Protein AF-A0A2W7MUP0-F1 (afdb_monomer)

Mean predicted aligned error: 9.1 Å

Sequence (74 aa):
MTDHHPLAGNARARPSLKDCQNDAVQLAGCLEALDLMGSEMNPAYGNAIASVTVVALDLANKLANSLDRVEGAA

Nearest PDB structures (foldseek):
  6gy8-assembly1_A  TM=9.335E-01  e=9.665E+00  Xenorhabdus nematophila ATCC 19061
  4zws-assembly1_E  TM=4.220E-01  e=9.057E+00  Tequatrovirus T4

Solvent-accessible surface area (backbone atoms only — not comparable to full-atom values): 4392 Å² total; per-residue (Å²): 136,84,82,79,73,78,74,82,72,84,72,76,76,76,62,49,73,67,56,41,51,54,38,51,54,52,32,49,54,36,51,54,52,44,51,54,52,58,71,66,72,48,76,86,40,55,66,55,47,54,52,44,50,54,51,33,53,50,36,50,53,51,32,52,58,38,49,54,60,49,54,78,72,108

Secondary structure (DSSP, 8-state):
----PPP-----PPPPHHHHHHHHHHHHHHHHHHHHHHHTT-GGGHHHHHHHHHHHHHHHHHHHHHHHHHHTT-

Structure (mmCIF, N/CA/C/O backbone):
data_AF-A0A2W7MUP0-F1
#
_entry.id   AF-A0A2W7MUP0-F1
#
loop_
_atom_site.group_PDB
_atom_site.id
_atom_site.type_symbol
_atom_site.label_atom_id
_atom_site.label_alt_id
_atom_site.label_comp_id
_atom_site.label_asym_id
_atom_site.label_entity_id
_atom_site.label_seq_id
_atom_site.pdbx_PDB_ins_code
_atom_site.Cartn_x
_atom_site.Cartn_y
_atom_site.Cartn_z
_atom_site.occupancy
_atom_site.B_iso_or_equiv
_atom_site.auth_seq_id
_atom_site.auth_comp_id
_atom_site.auth_asym_id
_atom_site.auth_atom_id
_atom_site.pdbx_PDB_model_num
ATOM 1 N N . MET A 1 1 ? 3.389 20.885 50.011 1.00 37.53 1 MET A N 1
ATOM 2 C CA . MET A 1 1 ? 3.267 19.575 49.344 1.00 37.53 1 MET A CA 1
ATOM 3 C C . MET A 1 1 ? 2.848 19.865 47.923 1.00 37.53 1 MET A C 1
ATOM 5 O O . MET A 1 1 ? 1.758 20.372 47.724 1.00 37.53 1 MET A O 1
ATOM 9 N N . THR A 1 2 ? 3.762 19.717 46.972 1.00 43.09 2 THR A N 1
ATOM 10 C CA . THR A 1 2 ? 3.457 19.826 45.545 1.00 43.09 2 THR A CA 1
ATOM 11 C C . THR A 1 2 ? 2.906 18.484 45.096 1.00 43.09 2 THR A C 1
ATOM 13 O O . THR A 1 2 ? 3.637 17.494 45.096 1.00 43.09 2 THR A O 1
ATOM 16 N N . ASP A 1 3 ? 1.617 18.446 44.774 1.00 45.50 3 ASP A N 1
ATOM 17 C CA . ASP A 1 3 ? 0.963 17.281 44.192 1.00 45.50 3 ASP A CA 1
ATOM 18 C C . ASP A 1 3 ? 1.607 16.963 42.840 1.00 45.50 3 ASP A C 1
ATOM 20 O O . ASP A 1 3 ? 1.376 17.630 41.829 1.00 45.50 3 ASP A O 1
ATOM 24 N N . HIS A 1 4 ? 2.466 15.946 42.834 1.00 47.50 4 HIS A N 1
ATOM 25 C CA . HIS A 1 4 ? 2.993 15.348 41.620 1.00 47.50 4 HIS A CA 1
ATOM 26 C C . HIS A 1 4 ? 1.845 14.641 40.893 1.00 47.50 4 HIS A C 1
ATOM 28 O O . HIS A 1 4 ? 1.579 13.466 41.128 1.00 47.50 4 HIS A O 1
ATOM 34 N N . HIS A 1 5 ? 1.166 15.360 39.998 1.00 50.75 5 HIS A N 1
ATOM 35 C CA . HIS A 1 5 ? 0.394 14.747 38.921 1.00 50.75 5 HIS A CA 1
ATOM 36 C C . HIS A 1 5 ? 1.365 13.891 38.092 1.00 50.75 5 HIS A C 1
ATOM 38 O O . HIS A 1 5 ? 2.297 14.452 37.504 1.00 50.75 5 HIS A O 1
ATOM 44 N N . PRO A 1 6 ? 1.211 12.558 38.025 1.00 51.59 6 PRO A N 1
ATOM 45 C CA . PRO A 1 6 ? 1.997 11.782 37.089 1.00 51.59 6 PRO A CA 1
ATOM 46 C C . PRO A 1 6 ? 1.541 12.176 35.682 1.00 51.59 6 PRO A C 1
ATOM 48 O O . PRO A 1 6 ? 0.381 11.997 35.312 1.00 51.59 6 PRO A O 1
ATOM 51 N N . LEU A 1 7 ? 2.463 12.768 34.920 1.00 51.06 7 LEU A N 1
ATOM 52 C CA . LEU A 1 7 ? 2.321 12.993 33.487 1.00 51.06 7 LEU A CA 1
ATOM 53 C C . LEU A 1 7 ? 1.845 11.683 32.857 1.00 51.06 7 LEU A C 1
ATOM 55 O O . LEU A 1 7 ? 2.524 10.662 32.977 1.00 51.06 7 LEU A O 1
ATOM 59 N N . ALA A 1 8 ? 0.667 11.717 32.236 1.00 52.97 8 ALA A N 1
ATOM 60 C CA . ALA A 1 8 ? 0.107 10.610 31.480 1.00 52.97 8 ALA A CA 1
ATOM 61 C C . ALA A 1 8 ? 1.157 10.119 30.474 1.00 52.97 8 ALA A C 1
ATOM 63 O O . ALA A 1 8 ? 1.423 10.763 29.460 1.00 52.97 8 ALA A O 1
ATOM 64 N N . GLY A 1 9 ? 1.816 9.008 30.802 1.00 42.25 9 GLY A N 1
ATOM 65 C CA . GLY A 1 9 ? 2.837 8.413 29.960 1.00 42.25 9 GLY A CA 1
ATOM 66 C C . GLY A 1 9 ? 2.215 7.999 28.635 1.00 42.25 9 GLY A C 1
ATOM 67 O O . GLY A 1 9 ? 1.278 7.213 28.642 1.00 42.25 9 GLY A O 1
ATOM 68 N N . ASN A 1 10 ? 2.723 8.566 27.536 1.00 48.84 10 ASN A N 1
ATOM 69 C CA . ASN A 1 10 ? 2.597 8.176 26.124 1.00 48.84 10 ASN A CA 1
ATOM 70 C C . ASN A 1 10 ? 1.665 6.989 25.795 1.00 48.84 10 ASN A C 1
ATOM 72 O O . ASN A 1 10 ? 2.091 6.005 25.183 1.00 48.84 10 ASN A O 1
ATOM 76 N N . ALA A 1 11 ? 0.375 7.086 26.108 1.00 53.69 11 ALA A N 1
ATOM 77 C CA . ALA A 1 11 ? -0.615 6.209 25.515 1.00 53.69 11 ALA A CA 1
ATOM 78 C C . ALA A 1 11 ? -0.704 6.637 24.050 1.00 53.69 11 ALA A C 1
ATOM 80 O O . ALA A 1 11 ? -1.292 7.674 23.745 1.00 53.69 11 ALA A O 1
ATOM 81 N N . ARG A 1 12 ? -0.036 5.903 23.145 1.00 61.84 12 ARG A N 1
ATOM 82 C CA . ARG A 1 12 ? -0.132 6.140 21.697 1.00 61.84 12 ARG A CA 1
ATOM 83 C C . ARG A 1 12 ? -1.610 6.269 21.357 1.00 61.84 12 ARG A C 1
ATOM 85 O O . ARG A 1 12 ? -2.324 5.269 21.465 1.00 61.84 12 ARG A O 1
ATOM 92 N N . ALA A 1 13 ? -2.034 7.472 20.965 1.00 66.19 13 ALA A N 1
ATOM 93 C CA . ALA A 1 13 ? -3.423 7.752 20.640 1.00 66.19 13 ALA A CA 1
ATOM 94 C C . ALA A 1 13 ? -3.955 6.657 19.710 1.00 66.19 13 ALA A C 1
ATOM 96 O O . ALA A 1 13 ? -3.254 6.179 18.806 1.00 66.19 13 ALA A O 1
ATOM 97 N N . ARG A 1 14 ? -5.159 6.180 20.015 1.00 72.44 14 ARG A N 1
ATOM 98 C CA . ARG A 1 14 ? -5.815 5.166 19.203 1.00 72.44 14 ARG A CA 1
ATOM 99 C C . ARG A 1 14 ? -6.090 5.785 17.827 1.00 72.44 14 ARG A C 1
ATOM 101 O O . ARG A 1 14 ? -6.618 6.897 17.798 1.00 72.44 14 ARG A O 1
ATOM 108 N N . PRO A 1 15 ? -5.711 5.128 16.719 1.00 81.56 15 PRO A N 1
ATOM 109 C CA . PRO A 1 15 ? -6.029 5.648 15.397 1.00 81.56 15 PRO A CA 1
ATOM 110 C C . PRO A 1 15 ? -7.547 5.742 15.248 1.00 81.56 15 PRO A C 1
ATOM 112 O O . PRO A 1 15 ? -8.278 4.870 15.724 1.00 81.56 15 PRO A O 1
ATOM 115 N N . SER A 1 16 ? -8.030 6.818 14.633 1.00 87.62 16 SER A N 1
ATOM 116 C CA . SER A 1 16 ? -9.452 6.943 14.333 1.00 87.62 16 SER A CA 1
ATOM 117 C C . SER A 1 16 ? -9.802 6.155 13.067 1.00 87.62 16 SER A C 1
ATOM 119 O O . SER A 1 16 ? -8.951 5.914 12.208 1.00 87.62 16 SER A O 1
ATOM 121 N N . LEU A 1 17 ? -11.080 5.797 12.899 1.00 89.94 17 LEU A N 1
ATOM 122 C CA . LEU A 1 17 ? -11.571 5.233 11.633 1.00 89.94 17 LEU A CA 1
ATOM 123 C C . LEU A 1 17 ? -11.297 6.170 10.447 1.00 89.94 17 LEU A C 1
ATOM 125 O O . LEU A 1 17 ? -11.006 5.702 9.351 1.00 89.94 17 LEU A O 1
ATOM 129 N N . LYS A 1 18 ? -11.336 7.489 10.676 1.00 92.00 18 LYS A N 1
ATOM 130 C CA . LYS A 1 18 ? -11.020 8.496 9.659 1.00 92.00 18 LYS A CA 1
ATOM 131 C C . LYS A 1 18 ? -9.550 8.437 9.233 1.00 92.00 18 LYS A C 1
ATOM 133 O O . LYS A 1 18 ? -9.263 8.565 8.047 1.00 92.00 18 LYS A O 1
ATOM 138 N N . ASP A 1 19 ? -8.629 8.204 10.167 1.00 90.44 19 ASP A N 1
ATOM 139 C CA . ASP A 1 19 ? -7.207 8.032 9.840 1.00 90.44 19 ASP A CA 1
ATOM 140 C C . ASP A 1 19 ? -6.990 6.766 9.001 1.00 90.44 19 ASP A C 1
ATOM 142 O O . ASP A 1 19 ? -6.285 6.811 7.997 1.00 90.44 19 ASP A O 1
ATOM 146 N N . CYS A 1 20 ? -7.679 5.670 9.343 1.00 93.06 20 CYS A N 1
ATOM 147 C CA . CYS A 1 20 ? -7.649 4.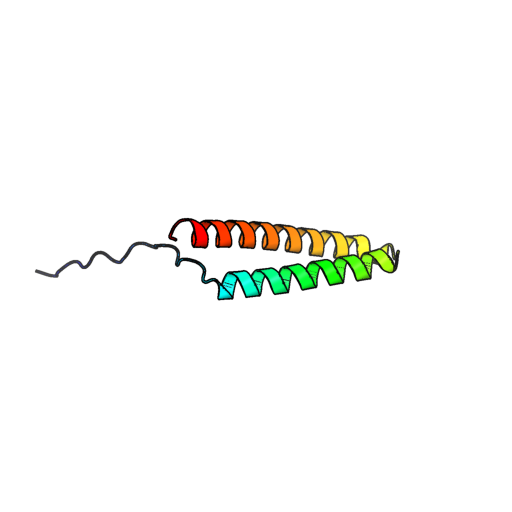433 8.557 1.00 93.06 20 CYS A CA 1
ATOM 148 C C . CYS A 1 20 ? -8.196 4.652 7.135 1.00 93.06 20 CYS A C 1
ATOM 150 O O . CYS A 1 20 ? -7.612 4.188 6.160 1.00 93.06 20 CYS A O 1
ATOM 152 N N . GLN A 1 21 ? -9.293 5.403 6.992 1.00 94.88 21 GLN A N 1
ATOM 153 C CA . GLN A 1 21 ? -9.847 5.762 5.682 1.00 94.88 21 GLN A CA 1
ATOM 154 C C . GLN A 1 21 ? -8.862 6.596 4.852 1.00 94.88 21 GLN A C 1
ATOM 156 O O . GLN A 1 21 ? -8.692 6.333 3.664 1.00 94.88 21 GLN A O 1
ATOM 161 N N . ASN A 1 22 ? -8.177 7.563 5.467 1.00 96.12 22 ASN A N 1
ATOM 162 C CA . ASN A 1 22 ? -7.164 8.367 4.782 1.00 96.12 22 ASN A CA 1
ATOM 163 C C . ASN A 1 22 ? -5.964 7.526 4.320 1.00 96.12 22 ASN A C 1
ATOM 165 O O . ASN A 1 22 ? -5.453 7.748 3.223 1.00 96.12 22 ASN A O 1
ATOM 169 N N . ASP A 1 23 ? -5.509 6.575 5.139 1.00 95.69 23 ASP A N 1
ATOM 170 C CA . ASP A 1 23 ? -4.428 5.653 4.770 1.00 95.69 23 ASP A CA 1
ATOM 171 C C . ASP A 1 23 ? -4.860 4.726 3.618 1.00 95.69 23 ASP A C 1
ATOM 173 O O . ASP A 1 23 ? -4.095 4.517 2.677 1.00 95.69 23 ASP A O 1
ATOM 177 N N . ALA A 1 24 ? -6.108 4.242 3.625 1.00 97.25 24 ALA A N 1
ATOM 178 C CA . ALA A 1 24 ? -6.666 3.433 2.538 1.00 97.25 24 ALA A CA 1
ATOM 179 C C . ALA A 1 24 ? -6.758 4.201 1.207 1.00 97.25 24 ALA A C 1
ATOM 181 O O . ALA A 1 24 ? -6.414 3.656 0.160 1.00 97.25 24 ALA A O 1
ATOM 182 N N . VAL A 1 25 ? -7.174 5.473 1.238 1.00 98.12 25 VAL A N 1
ATOM 183 C CA . VAL A 1 25 ? -7.223 6.332 0.040 1.00 98.12 25 VAL A CA 1
ATOM 184 C C . VAL A 1 25 ? -5.822 6.577 -0.523 1.00 98.12 25 VAL A C 1
ATOM 186 O O . VAL A 1 25 ? -5.627 6.509 -1.734 1.00 98.12 25 VAL A O 1
ATOM 189 N N . GLN A 1 26 ? -4.828 6.818 0.336 1.00 97.94 26 GLN A N 1
ATOM 190 C CA . GLN A 1 26 ? -3.438 6.975 -0.106 1.00 97.94 26 GLN A CA 1
ATOM 191 C C . GLN A 1 26 ? -2.885 5.684 -0.716 1.00 97.94 26 GLN A C 1
ATOM 193 O O . GLN A 1 26 ? -2.253 5.733 -1.770 1.00 97.94 26 GLN A O 1
ATOM 198 N N . LEU A 1 27 ? -3.164 4.533 -0.096 1.00 98.19 27 LEU A N 1
ATOM 199 C CA . LEU A 1 27 ? -2.779 3.231 -0.636 1.00 98.19 27 LEU A CA 1
ATOM 200 C C . LEU A 1 27 ? -3.389 2.999 -2.024 1.00 98.19 27 LEU A C 1
ATOM 202 O O . LEU A 1 27 ? -2.674 2.581 -2.931 1.00 98.19 27 LEU A O 1
ATOM 206 N N . ALA A 1 28 ? -4.674 3.315 -2.211 1.00 98.31 28 ALA A N 1
ATOM 207 C CA . ALA A 1 28 ? -5.333 3.209 -3.511 1.00 98.31 28 ALA A CA 1
ATOM 208 C C . ALA A 1 28 ? -4.629 4.063 -4.579 1.00 98.31 28 ALA A C 1
ATOM 210 O O . ALA A 1 28 ? -4.316 3.551 -5.651 1.00 98.31 28 ALA A O 1
ATOM 211 N N . GLY A 1 29 ? -4.271 5.311 -4.258 1.00 98.31 29 GLY A N 1
ATOM 212 C CA . GLY A 1 29 ? -3.513 6.170 -5.174 1.00 98.31 29 GLY A CA 1
ATOM 213 C C . GLY A 1 29 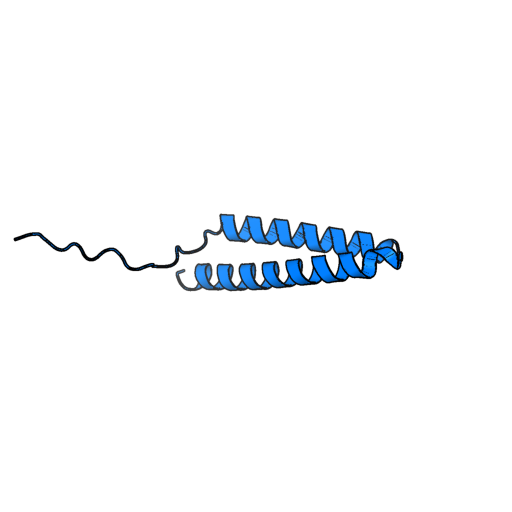? -2.130 5.612 -5.538 1.00 98.31 29 GLY A C 1
ATOM 214 O O . GLY A 1 29 ? -1.698 5.724 -6.685 1.00 98.31 29 GLY A O 1
ATOM 215 N N . CYS A 1 30 ? -1.435 4.954 -4.602 1.00 98.25 30 CYS A N 1
ATOM 216 C CA . CYS A 1 30 ? -0.184 4.256 -4.918 1.00 98.25 30 CYS A CA 1
ATOM 217 C C . CYS A 1 30 ? -0.406 3.083 -5.883 1.00 98.25 30 CYS A C 1
ATOM 219 O O . CYS A 1 30 ? 0.399 2.891 -6.792 1.00 98.25 30 CYS A O 1
ATOM 221 N N . LEU A 1 31 ? -1.481 2.308 -5.705 1.00 98.19 31 LEU A N 1
ATOM 222 C CA . LEU A 1 31 ? -1.809 1.185 -6.588 1.00 98.19 31 LEU A CA 1
ATOM 223 C C . LEU A 1 31 ? -2.173 1.659 -8.001 1.00 98.19 31 LEU A C 1
ATOM 225 O O . LEU A 1 31 ? -1.691 1.076 -8.966 1.00 98.19 31 LEU A O 1
ATOM 229 N N . GLU A 1 32 ? -2.938 2.744 -8.127 1.00 98.19 32 GLU A N 1
ATOM 230 C CA . GLU A 1 32 ? -3.239 3.374 -9.423 1.00 98.19 32 GLU A CA 1
ATOM 231 C C . GLU A 1 32 ? -1.965 3.860 -10.127 1.00 98.19 32 GLU A C 1
ATOM 233 O O . GLU A 1 32 ? -1.789 3.641 -11.325 1.00 98.19 32 GLU A O 1
ATOM 238 N N . ALA A 1 33 ? -1.033 4.469 -9.388 1.00 96.50 33 ALA A N 1
ATOM 239 C CA . ALA A 1 33 ? 0.247 4.897 -9.948 1.00 96.50 33 ALA A CA 1
ATOM 240 C C . ALA A 1 33 ? 1.105 3.711 -10.426 1.00 96.50 33 ALA A C 1
ATOM 242 O O . ALA A 1 33 ? 1.756 3.805 -11.467 1.00 96.50 33 ALA A O 1
ATOM 243 N N . LEU A 1 34 ? 1.116 2.597 -9.684 1.00 96.88 34 LEU A N 1
ATOM 244 C CA . LEU A 1 34 ? 1.816 1.372 -10.085 1.00 96.88 34 LEU A CA 1
ATOM 245 C C . LEU A 1 34 ? 1.206 0.750 -11.339 1.00 96.88 34 LEU A C 1
ATOM 247 O O . LEU A 1 34 ? 1.956 0.354 -12.230 1.00 96.88 34 LEU A O 1
ATOM 251 N N . ASP A 1 35 ? -0.124 0.684 -11.413 1.00 96.81 35 ASP A N 1
ATOM 252 C CA .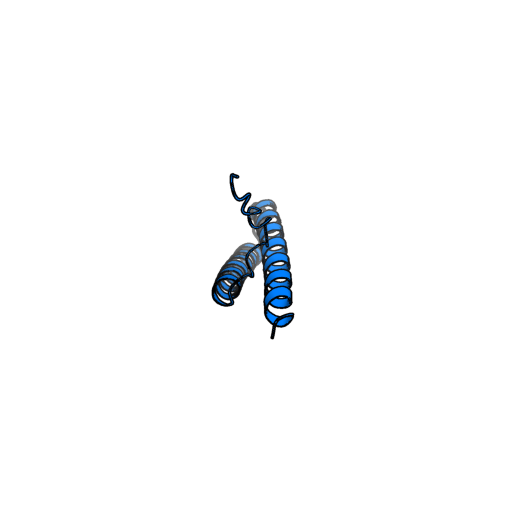 ASP A 1 35 ? -0.841 0.173 -12.582 1.00 96.81 35 ASP A CA 1
ATOM 253 C C . ASP A 1 35 ? -0.530 1.016 -13.824 1.00 96.81 35 ASP A C 1
ATOM 255 O O . ASP A 1 35 ? -0.100 0.480 -14.846 1.00 96.81 35 ASP A O 1
ATOM 259 N N . LEU A 1 36 ? -0.604 2.346 -13.698 1.00 96.12 36 LEU A N 1
ATOM 260 C CA . LEU A 1 36 ? -0.265 3.268 -14.780 1.00 96.12 36 LEU A CA 1
ATOM 261 C C . LEU A 1 36 ? 1.180 3.062 -15.262 1.00 96.12 36 LEU A C 1
ATOM 263 O O . LEU A 1 36 ? 1.395 2.785 -16.441 1.00 96.12 36 LEU A O 1
ATOM 267 N N . MET A 1 37 ? 2.165 3.115 -14.358 1.00 95.69 37 MET A N 1
ATOM 268 C CA . MET A 1 37 ? 3.582 2.941 -14.718 1.00 95.69 37 MET A CA 1
ATOM 269 C C . MET A 1 37 ? 3.884 1.550 -15.294 1.00 95.69 37 MET A C 1
ATOM 271 O O . MET A 1 37 ? 4.722 1.420 -16.188 1.00 95.69 37 MET A O 1
ATOM 275 N N . GLY A 1 38 ? 3.223 0.506 -14.788 1.00 93.38 38 GLY A N 1
ATOM 276 C CA . GLY A 1 38 ? 3.359 -0.860 -15.289 1.00 93.38 38 GLY A CA 1
ATOM 277 C C . GLY A 1 38 ? 2.757 -1.037 -16.684 1.00 93.38 38 GLY A C 1
ATOM 278 O O . GLY A 1 38 ? 3.348 -1.719 -17.524 1.00 93.38 38 GLY A O 1
ATOM 279 N N . SER A 1 39 ? 1.624 -0.383 -16.953 1.00 94.12 39 SER A N 1
ATOM 280 C CA . SER A 1 39 ? 0.924 -0.443 -18.241 1.00 94.12 39 SER A CA 1
ATOM 281 C C . SER A 1 39 ? 1.703 0.214 -19.385 1.00 94.12 39 SER A C 1
ATOM 283 O O . SER A 1 39 ? 1.637 -0.253 -20.520 1.00 94.12 39 SER A O 1
ATOM 285 N N . GLU A 1 40 ? 2.504 1.243 -19.092 1.00 92.12 40 GLU A N 1
ATOM 286 C CA . GLU A 1 40 ? 3.310 1.945 -20.097 1.00 92.12 40 GLU A CA 1
ATOM 287 C C . GLU A 1 40 ? 4.524 1.128 -20.580 1.00 92.12 40 GLU A C 1
ATOM 289 O O . GLU A 1 40 ? 5.162 1.507 -21.563 1.00 92.12 40 GLU A O 1
ATOM 294 N N . MET A 1 41 ? 4.856 0.008 -19.914 1.00 82.62 41 MET A N 1
ATOM 295 C CA . MET A 1 41 ? 5.979 -0.892 -20.241 1.00 82.62 41 MET A CA 1
ATOM 296 C C . MET A 1 41 ? 7.320 -0.169 -20.477 1.00 82.62 41 MET A C 1
ATOM 298 O O . MET A 1 41 ? 8.202 -0.666 -21.180 1.00 82.62 41 MET A O 1
ATOM 302 N N . ASN A 1 42 ? 7.490 1.011 -19.878 1.00 90.88 42 ASN A N 1
ATOM 303 C CA . ASN A 1 42 ? 8.674 1.838 -20.041 1.00 90.88 42 ASN A CA 1
ATOM 304 C C . ASN A 1 42 ? 9.71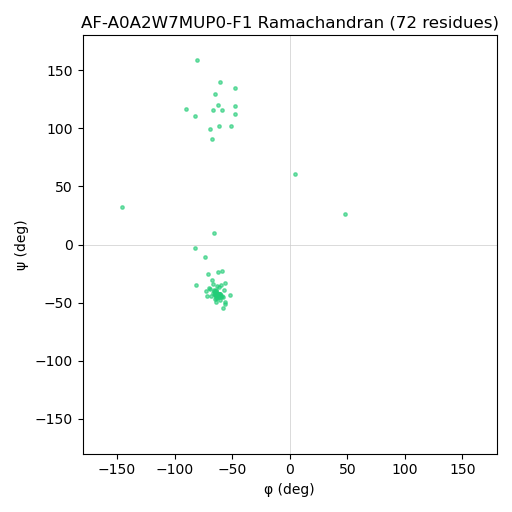6 1.483 -18.961 1.00 90.88 42 ASN A C 1
ATOM 306 O O . ASN A 1 42 ? 9.476 1.727 -17.774 1.00 90.88 42 ASN A O 1
ATOM 310 N N . PRO A 1 43 ? 10.905 0.969 -19.340 1.00 89.06 43 PRO A N 1
ATOM 311 C CA . PRO A 1 43 ? 11.943 0.577 -18.386 1.00 89.06 43 PRO A CA 1
ATOM 312 C C . PRO A 1 43 ? 12.421 1.718 -17.477 1.00 89.06 43 PRO A C 1
ATOM 314 O O . PRO A 1 43 ? 12.930 1.459 -16.386 1.00 89.06 43 PRO A O 1
ATOM 317 N N . ALA A 1 44 ? 12.247 2.979 -17.893 1.00 92.25 44 ALA A N 1
ATOM 318 C CA . ALA A 1 44 ? 12.631 4.147 -17.103 1.00 92.25 44 ALA A CA 1
ATOM 319 C C . ALA A 1 44 ? 11.871 4.247 -15.767 1.00 92.25 44 ALA A C 1
ATOM 321 O O . ALA A 1 44 ? 12.393 4.828 -14.814 1.00 92.25 44 ALA A O 1
ATOM 322 N N . TYR A 1 45 ? 10.682 3.644 -15.660 1.00 93.50 45 TYR A N 1
ATOM 323 C CA . TYR A 1 45 ? 9.902 3.651 -14.422 1.00 93.50 45 TYR A CA 1
ATOM 324 C C . TYR A 1 45 ? 10.328 2.594 -13.408 1.00 93.50 45 TYR A C 1
ATOM 326 O O . TYR A 1 45 ? 9.803 2.614 -12.301 1.00 93.50 45 TYR A O 1
ATOM 334 N N . GLY A 1 46 ? 11.292 1.713 -13.702 1.00 93.50 46 GLY A N 1
ATOM 335 C CA . GLY A 1 46 ? 11.669 0.625 -12.786 1.00 93.50 46 GLY A CA 1
ATOM 336 C C . GLY A 1 46 ? 11.970 1.094 -11.354 1.00 93.50 46 GLY A C 1
ATOM 337 O O . GLY A 1 46 ? 11.458 0.524 -10.391 1.00 93.50 46 GLY A O 1
ATOM 338 N N . ASN A 1 47 ? 12.713 2.196 -11.205 1.00 95.25 47 ASN A N 1
ATOM 339 C CA . ASN A 1 47 ? 13.007 2.785 -9.892 1.00 95.25 47 ASN A CA 1
ATOM 340 C C . ASN A 1 47 ? 11.773 3.426 -9.235 1.00 95.25 47 ASN A C 1
ATOM 342 O O . ASN A 1 47 ? 11.604 3.329 -8.020 1.00 95.25 47 ASN A O 1
ATOM 346 N N . ALA A 1 48 ? 10.908 4.070 -10.023 1.00 95.69 48 ALA A N 1
ATOM 347 C CA . ALA A 1 48 ? 9.680 4.685 -9.526 1.00 95.69 48 ALA A CA 1
ATOM 348 C C . ALA A 1 48 ? 8.679 3.618 -9.053 1.00 95.69 48 ALA A C 1
ATOM 350 O O . ALA A 1 48 ? 8.164 3.716 -7.944 1.00 95.69 48 ALA A O 1
ATOM 351 N N . ILE A 1 49 ? 8.495 2.549 -9.831 1.00 96.62 49 ILE A N 1
ATOM 352 C CA . ILE A 1 49 ? 7.696 1.371 -9.473 1.00 96.62 49 ILE A CA 1
ATOM 353 C C . ILE A 1 49 ? 8.212 0.762 -8.168 1.00 96.62 49 ILE A C 1
ATOM 355 O O . ILE A 1 49 ? 7.432 0.545 -7.242 1.00 96.62 49 ILE A O 1
ATOM 359 N N . ALA A 1 50 ? 9.525 0.535 -8.050 1.00 96.44 50 ALA A N 1
ATOM 360 C CA . ALA A 1 50 ? 10.113 -0.007 -6.826 1.00 96.44 50 ALA A CA 1
ATOM 361 C C . ALA A 1 50 ? 9.861 0.905 -5.612 1.00 96.44 50 ALA A C 1
ATOM 363 O O . ALA A 1 50 ? 9.452 0.429 -4.552 1.00 96.44 50 ALA A O 1
ATOM 364 N N . SER A 1 51 ? 10.048 2.219 -5.769 1.00 97.56 51 SER A N 1
ATOM 365 C CA . SER A 1 51 ? 9.829 3.192 -4.695 1.00 97.56 51 SER A CA 1
ATOM 366 C C . SER A 1 51 ? 8.365 3.260 -4.258 1.00 97.56 51 SER A C 1
ATOM 368 O O . SER A 1 51 ? 8.090 3.196 -3.061 1.00 97.56 51 SER A O 1
ATOM 370 N N . VAL A 1 52 ? 7.425 3.342 -5.202 1.00 97.75 52 VAL A N 1
ATOM 371 C CA . VAL A 1 52 ? 5.989 3.395 -4.892 1.00 97.75 52 VAL A CA 1
ATOM 372 C C . VAL A 1 52 ? 5.514 2.074 -4.285 1.00 97.75 52 VAL A C 1
ATOM 374 O O . VAL A 1 52 ? 4.705 2.094 -3.364 1.00 97.75 52 VAL A O 1
ATOM 377 N N . 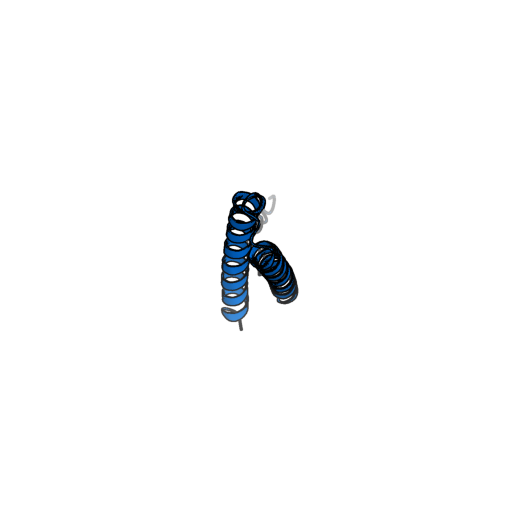THR A 1 53 ? 6.075 0.935 -4.704 1.00 98.12 53 THR A N 1
ATOM 378 C CA . THR A 1 53 ? 5.784 -0.375 -4.095 1.00 98.12 53 THR A CA 1
ATOM 379 C C . THR A 1 53 ? 6.167 -0.405 -2.616 1.00 98.12 53 THR A C 1
ATOM 381 O O . THR A 1 53 ? 5.389 -0.880 -1.792 1.00 98.12 53 THR A O 1
ATOM 384 N N . VAL A 1 54 ? 7.335 0.135 -2.246 1.00 98.12 54 VAL A N 1
ATOM 385 C CA . VAL A 1 54 ? 7.760 0.211 -0.836 1.00 98.12 54 VAL A CA 1
ATOM 386 C C . VAL A 1 54 ? 6.796 1.071 -0.016 1.00 98.12 54 VAL A C 1
ATOM 388 O O . VAL A 1 54 ? 6.395 0.665 1.072 1.00 98.12 54 VAL A O 1
ATOM 391 N N . VAL A 1 55 ? 6.381 2.225 -0.548 1.00 97.56 55 VAL A N 1
ATOM 392 C CA . VAL A 1 55 ? 5.416 3.112 0.123 1.00 97.56 55 VAL A CA 1
ATOM 393 C C . VAL A 1 55 ? 4.047 2.442 0.261 1.00 97.56 55 VAL A C 1
ATOM 395 O O . VAL A 1 55 ? 3.449 2.492 1.333 1.00 97.56 55 VAL A O 1
ATOM 398 N N . ALA A 1 56 ? 3.565 1.766 -0.784 1.00 98.19 56 ALA A N 1
ATOM 399 C CA . ALA A 1 56 ? 2.305 1.028 -0.749 1.00 98.19 56 ALA A CA 1
ATOM 400 C C . ALA A 1 56 ? 2.331 -0.086 0.310 1.00 98.19 56 ALA A C 1
ATOM 402 O O . ALA A 1 56 ? 1.374 -0.244 1.066 1.00 98.19 56 ALA A O 1
ATOM 403 N N . LEU A 1 57 ? 3.438 -0.828 0.416 1.00 98.12 57 LEU A N 1
ATOM 404 C CA . LEU A 1 57 ? 3.608 -1.857 1.445 1.00 98.12 57 LEU A CA 1
ATOM 405 C C . LEU A 1 57 ? 3.616 -1.264 2.859 1.00 98.12 57 LEU A C 1
ATOM 407 O O . LEU A 1 57 ? 2.981 -1.821 3.754 1.00 98.12 57 LEU A O 1
ATOM 411 N N . ASP A 1 58 ? 4.301 -0.140 3.073 1.00 97.44 58 ASP A N 1
ATOM 412 C CA . ASP A 1 58 ? 4.309 0.539 4.373 1.00 97.44 58 ASP A CA 1
ATOM 413 C C . ASP A 1 58 ? 2.906 1.030 4.763 1.00 97.44 58 ASP A C 1
ATOM 415 O O . ASP A 1 58 ? 2.432 0.746 5.865 1.00 97.44 58 ASP A O 1
ATOM 419 N N . LEU A 1 59 ? 2.185 1.662 3.830 1.00 96.88 59 LEU A N 1
ATOM 420 C CA . LEU A 1 59 ? 0.804 2.105 4.035 1.00 96.88 59 LEU A CA 1
ATOM 421 C C . LEU A 1 59 ? -0.146 0.938 4.321 1.00 96.88 59 LEU A C 1
ATOM 423 O O . LEU A 1 59 ? -0.961 1.036 5.236 1.00 96.88 59 LEU A O 1
ATOM 427 N N . ALA A 1 60 ? -0.028 -0.176 3.595 1.00 97.94 60 ALA A N 1
ATOM 428 C CA . ALA A 1 60 ? -0.840 -1.368 3.832 1.00 97.94 60 ALA A CA 1
ATOM 429 C C . ALA A 1 60 ? -0.601 -1.950 5.23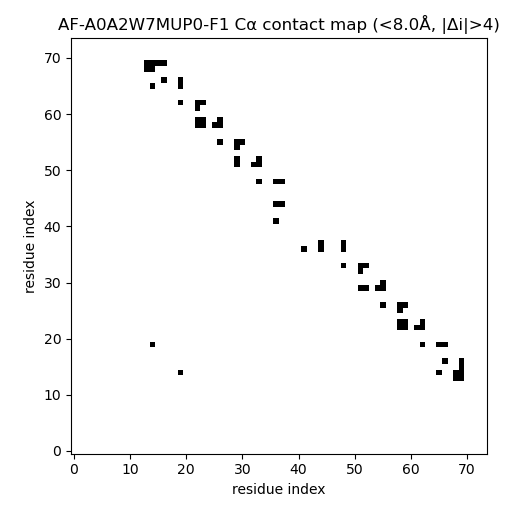3 1.00 97.94 60 ALA A C 1
ATOM 431 O O . ALA A 1 60 ? -1.556 -2.226 5.962 1.00 97.94 60 ALA A O 1
ATOM 432 N N . ASN A 1 61 ? 0.663 -2.065 5.651 1.00 97.25 61 ASN A N 1
ATOM 433 C CA . ASN A 1 61 ? 1.014 -2.528 6.994 1.00 97.25 61 ASN A CA 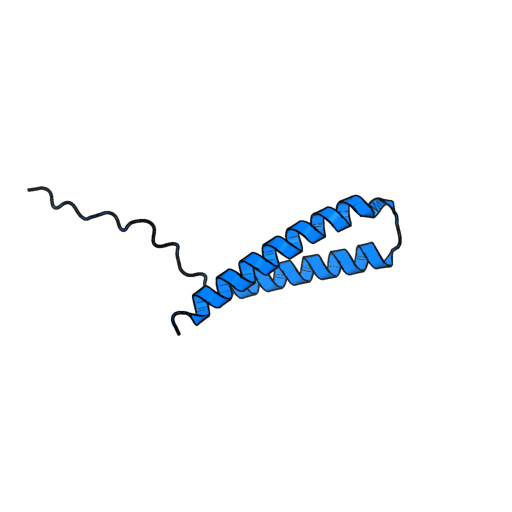1
ATOM 434 C C . ASN A 1 61 ? 0.521 -1.562 8.076 1.00 97.25 61 ASN A C 1
ATOM 436 O O . ASN A 1 61 ? -0.011 -1.986 9.104 1.00 97.25 61 ASN A O 1
ATOM 440 N N . LYS A 1 62 ? 0.680 -0.253 7.868 1.00 94.88 62 LYS A N 1
ATOM 441 C CA . LYS A 1 62 ? 0.189 0.775 8.791 1.00 94.88 62 LYS A CA 1
ATOM 442 C C . LYS A 1 62 ? -1.334 0.726 8.924 1.00 94.88 62 LYS A C 1
ATOM 444 O O . LYS A 1 62 ? -1.840 0.815 10.045 1.00 94.88 62 LYS A O 1
ATOM 449 N N . LEU A 1 63 ? -2.050 0.561 7.813 1.00 95.56 63 LEU A N 1
ATOM 450 C CA . LEU A 1 63 ? -3.505 0.461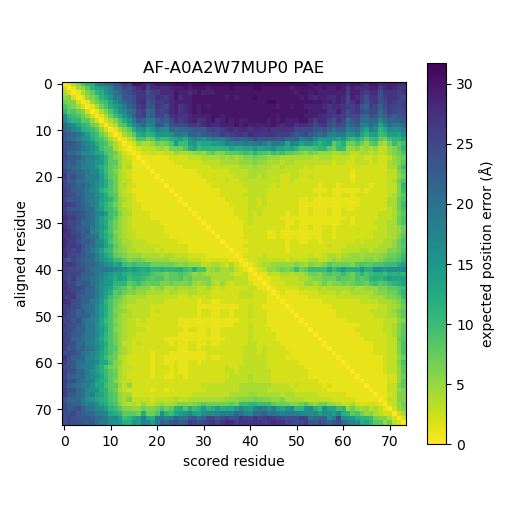 7.784 1.00 95.56 63 LEU A CA 1
ATOM 451 C C . LEU A 1 63 ? -3.987 -0.782 8.531 1.00 95.56 63 LEU A C 1
ATOM 453 O O . LEU A 1 63 ? -4.831 -0.650 9.412 1.00 95.56 63 LEU A O 1
ATOM 457 N N . ALA A 1 64 ? -3.411 -1.954 8.246 1.00 94.88 64 ALA A N 1
ATOM 458 C CA . ALA A 1 64 ? -3.736 -3.199 8.945 1.00 94.88 64 ALA A CA 1
ATOM 459 C C . ALA A 1 64 ? -3.539 -3.056 10.463 1.00 94.88 64 ALA A C 1
ATOM 461 O O . ALA A 1 64 ? -4.477 -3.235 11.233 1.00 94.88 64 ALA A O 1
ATOM 462 N N . ASN A 1 65 ? -2.365 -2.574 10.887 1.00 92.50 65 ASN A N 1
ATOM 463 C CA . ASN A 1 65 ? -2.079 -2.320 12.301 1.00 92.50 65 ASN A CA 1
ATOM 464 C C . ASN A 1 65 ? -3.049 -1.308 12.934 1.00 92.50 65 ASN A C 1
ATOM 466 O O . ASN A 1 65 ? -3.356 -1.386 14.124 1.00 92.50 65 ASN A O 1
ATOM 470 N N . SER A 1 66 ? -3.496 -0.306 12.174 1.00 92.25 66 SER A N 1
ATOM 471 C CA . SER A 1 66 ? -4.440 0.693 12.675 1.00 92.25 66 SER A CA 1
ATOM 472 C C . SER A 1 66 ? -5.842 0.111 12.833 1.00 92.25 66 SER A C 1
ATOM 474 O O . SER A 1 66 ? -6.479 0.370 13.853 1.00 92.25 66 SER A O 1
ATOM 476 N N . LEU A 1 67 ? -6.283 -0.723 11.889 1.00 91.88 67 LEU A N 1
ATOM 477 C CA . LEU A 1 67 ? -7.560 -1.433 11.948 1.00 91.88 67 LEU A CA 1
ATOM 478 C C . LEU A 1 67 ? -7.604 -2.425 13.115 1.00 91.88 67 LEU A C 1
ATOM 480 O O . LEU A 1 67 ? -8.547 -2.354 13.899 1.00 91.88 67 LEU A O 1
ATOM 484 N N . ASP A 1 68 ? -6.557 -3.227 13.328 1.00 91.25 68 ASP A N 1
ATOM 485 C CA . ASP A 1 68 ? -6.464 -4.149 14.475 1.00 91.25 68 ASP A CA 1
ATOM 486 C C . ASP A 1 68 ? -6.605 -3.400 15.808 1.00 91.25 68 ASP A C 1
ATOM 488 O O . ASP A 1 68 ? -7.276 -3.832 16.748 1.00 91.25 68 ASP A O 1
ATOM 492 N N . ARG A 1 69 ? -6.001 -2.207 15.893 1.00 87.44 69 ARG A N 1
ATOM 493 C CA . ARG A 1 69 ? -6.100 -1.348 17.080 1.00 87.44 69 ARG A CA 1
ATOM 494 C C . ARG A 1 69 ? -7.480 -0.725 17.245 1.00 87.44 69 ARG A C 1
ATOM 496 O O . ARG A 1 69 ? -7.811 -0.377 18.380 1.00 87.44 69 ARG A O 1
ATOM 503 N N . VAL A 1 70 ? -8.263 -0.555 16.178 1.00 84.62 70 VAL A N 1
ATOM 504 C CA . VAL A 1 70 ? -9.668 -0.102 16.213 1.00 84.62 70 VAL A CA 1
ATOM 505 C C . VAL A 1 70 ? -10.625 -1.254 16.546 1.00 84.62 70 VAL A C 1
ATOM 507 O O . VAL A 1 70 ? -11.583 -1.037 17.288 1.00 84.62 70 VAL A O 1
ATOM 510 N N . GLU A 1 71 ? -10.347 -2.4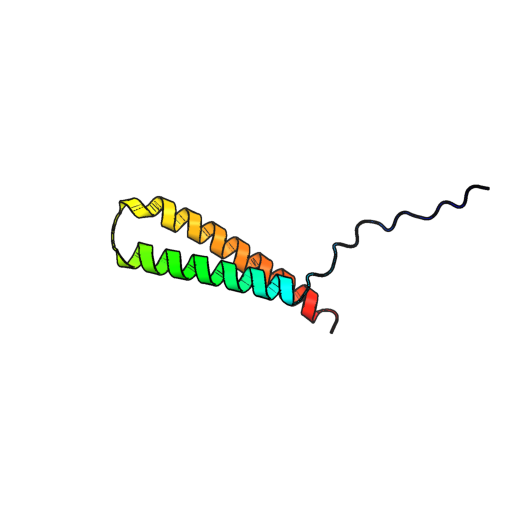73 16.094 1.00 76.75 71 GLU A N 1
ATOM 511 C CA . GLU A 1 71 ? -11.134 -3.664 16.432 1.00 76.75 71 GLU A CA 1
ATOM 512 C C . GLU A 1 71 ? -10.912 -4.102 17.885 1.00 76.75 71 GLU A C 1
ATOM 514 O O . GLU A 1 71 ? -11.874 -4.314 18.610 1.00 76.75 71 GLU A O 1
ATOM 519 N N . GLY A 1 72 ? -9.666 -4.121 18.374 1.00 69.88 72 GLY A N 1
ATOM 520 C CA . GLY A 1 72 ? -9.318 -4.578 19.732 1.00 69.88 72 GLY A CA 1
ATOM 521 C C . GLY A 1 72 ? -9.848 -3.734 20.906 1.00 69.88 72 GLY A C 1
ATOM 522 O O . GLY A 1 72 ? -9.420 -3.916 22.041 1.00 69.88 72 GLY A O 1
ATOM 523 N N . ALA A 1 73 ? -10.732 -2.776 20.651 1.00 55.34 73 ALA A N 1
ATOM 524 C CA . ALA A 1 73 ? -11.512 -2.070 21.673 1.00 55.34 73 ALA A CA 1
ATOM 525 C C . ALA A 1 73 ? -12.917 -1.706 21.165 1.00 55.34 73 ALA A C 1
ATOM 527 O O . ALA A 1 73 ? -13.448 -0.643 21.499 1.00 55.34 73 ALA A O 1
ATOM 528 N N . ALA A 1 74 ? -13.457 -2.559 20.293 1.00 48.44 74 ALA A N 1
ATOM 529 C CA . ALA A 1 74 ? -14.888 -2.799 20.167 1.00 48.44 74 ALA A CA 1
ATOM 530 C C . ALA A 1 74 ? -15.319 -3.860 21.194 1.00 48.44 74 ALA A C 1
ATOM 532 O O . ALA A 1 74 ? -14.470 -4.705 21.562 1.00 48.44 74 ALA A O 1
#

Organism: NCBI:txid568105

Foldseek 3Di:
DPPPPPDPPDPPDQDDPVNLVVLVVVLVVLVVVLVVLVVVVDPVCVVVNVVSVVVSVVSVVVSVVSVVSVVVVD

Radius of gyration: 19.18 Å; Cα contacts (8 Å, |Δi|>4): 37; chains: 1; bounding box: 28×24×70 Å

pLDDT: mean 84.69, std 18.4, range [37.53, 98.31]